Protein AF-A0A379XII5-F1 (afdb_monomer_lite)

Foldseek 3Di:
DDPPPPDPPLPDPVDDQVVLLVVLLVLLCVVCVVVVHDSVVSQVVLCVPPVAGSVCCVVPVVSSVVSVVVSVVVDDPVVVVVVVVVVD

Organism: NCBI:txid59203

pLDDT: mean 84.85, std 17.12, range [34.28, 97.69]

Secondary structure (DSSP, 8-state):
--------GGG-TTS-HHHHHHHHHHHHHHHHHHTT--HHHHHHHHHHHHS--GGGGGG-HHHHHHHHHHHHHT--HHHHHHHHHTT-

Structure (mmCIF, N/CA/C/O backbone):
data_AF-A0A379XII5-F1
#
_entry.id   AF-A0A379XII5-F1
#
loop_
_atom_site.group_PDB
_atom_site.id
_atom_site.type_symbol
_atom_site.label_atom_id
_atom_site.label_alt_id
_atom_site.label_comp_id
_atom_site.label_asym_id
_atom_site.label_entity_id
_atom_site.label_seq_id
_atom_site.pdbx_PDB_ins_code
_atom_site.Cartn_x
_atom_site.Cartn_y
_atom_site.Cartn_z
_atom_site.occupancy
_atom_site.B_iso_or_equiv
_atom_site.auth_seq_id
_atom_site.auth_comp_id
_atom_site.auth_asym_id
_atom_site.auth_atom_id
_atom_site.pdbx_PDB_model_num
ATOM 1 N N . MET A 1 1 ? -13.655 -11.528 -28.761 1.00 36.59 1 MET A N 1
ATOM 2 C CA . MET A 1 1 ? -12.200 -11.817 -28.698 1.00 36.59 1 MET A CA 1
ATOM 3 C C . MET A 1 1 ? -11.529 -10.548 -28.181 1.00 36.59 1 MET A C 1
ATOM 5 O O . MET A 1 1 ? -11.727 -9.525 -28.807 1.00 36.59 1 MET A O 1
ATOM 9 N N . ASN A 1 2 ? -10.868 -10.444 -27.028 1.00 34.28 2 ASN A N 1
ATOM 10 C CA . ASN A 1 2 ? -10.217 -11.410 -26.149 1.00 34.28 2 ASN A CA 1
ATOM 11 C C . ASN A 1 2 ? -10.580 -11.106 -24.687 1.00 34.28 2 ASN A C 1
ATOM 13 O O . ASN A 1 2 ? -10.309 -10.006 -24.208 1.00 34.28 2 ASN A O 1
ATOM 17 N N . ASN A 1 3 ? -11.132 -12.097 -23.980 1.00 42.16 3 ASN A N 1
ATOM 18 C CA . ASN A 1 3 ? -11.214 -12.119 -22.519 1.00 42.16 3 ASN A CA 1
ATOM 19 C C . ASN A 1 3 ? -9.797 -12.267 -21.949 1.00 42.16 3 ASN A C 1
ATOM 21 O O . ASN A 1 3 ? -9.415 -13.327 -21.460 1.00 42.16 3 ASN A O 1
ATOM 25 N N . LYS A 1 4 ? -8.985 -11.209 -22.028 1.00 45.41 4 LYS A N 1
ATOM 26 C CA . LYS A 1 4 ? -7.875 -11.080 -21.091 1.00 45.41 4 LYS A CA 1
ATOM 27 C C . LYS A 1 4 ? -8.552 -10.913 -19.738 1.00 45.41 4 LYS A C 1
ATOM 29 O O . LYS A 1 4 ? -9.231 -9.909 -19.528 1.00 45.41 4 LYS A O 1
ATOM 34 N N . HIS A 1 5 ? -8.426 -11.907 -18.855 1.00 51.59 5 HIS A N 1
ATOM 35 C CA . HIS A 1 5 ? -8.602 -11.687 -17.419 1.00 51.59 5 HIS A CA 1
ATOM 36 C C . HIS A 1 5 ? -8.010 -10.314 -17.123 1.00 51.59 5 HIS A C 1
ATOM 38 O O . HIS A 1 5 ? -6.889 -10.066 -17.564 1.00 51.59 5 HIS A O 1
ATOM 44 N N . ALA A 1 6 ? -8.777 -9.394 -16.539 1.00 62.25 6 ALA A N 1
ATOM 45 C CA . ALA A 1 6 ? -8.280 -8.050 -16.292 1.00 62.25 6 ALA A CA 1
ATOM 46 C C . ALA A 1 6 ? -7.098 -8.177 -15.326 1.00 62.25 6 ALA A C 1
ATOM 48 O O . ALA A 1 6 ? -7.295 -8.270 -14.118 1.00 62.25 6 ALA A O 1
ATOM 49 N N . ILE A 1 7 ? -5.887 -8.291 -15.878 1.00 67.69 7 ILE A N 1
ATOM 50 C CA . ILE A 1 7 ? -4.650 -8.399 -15.123 1.00 67.69 7 ILE A CA 1
ATOM 51 C C . ILE A 1 7 ? -4.595 -7.105 -14.327 1.00 67.69 7 ILE A C 1
ATOM 53 O O . ILE A 1 7 ? -4.653 -6.030 -14.936 1.00 67.69 7 ILE A O 1
ATOM 57 N N . PRO A 1 8 ? -4.560 -7.170 -12.987 1.00 80.38 8 PRO A N 1
ATOM 58 C CA . PRO A 1 8 ? -4.480 -5.954 -12.212 1.00 80.38 8 PRO A CA 1
ATOM 59 C C . PRO A 1 8 ? -3.285 -5.130 -12.672 1.00 80.38 8 PRO A C 1
ATOM 61 O O . PRO A 1 8 ? -2.190 -5.658 -12.846 1.00 80.38 8 PRO A O 1
ATOM 64 N N . THR A 1 9 ? -3.508 -3.833 -12.859 1.00 84.44 9 THR A N 1
ATOM 65 C CA . THR A 1 9 ? -2.554 -2.878 -13.440 1.00 84.44 9 THR A CA 1
ATOM 66 C C . THR A 1 9 ? -1.162 -2.946 -12.797 1.00 84.44 9 THR A C 1
ATOM 68 O O . THR A 1 9 ? -0.154 -2.719 -13.452 1.00 84.44 9 THR A O 1
ATOM 71 N N . ILE A 1 10 ? -1.079 -3.331 -11.523 1.00 86.69 10 ILE A N 1
ATOM 72 C CA . ILE A 1 10 ? 0.191 -3.498 -10.808 1.00 86.69 10 ILE A CA 1
ATOM 73 C C . ILE A 1 10 ? 1.091 -4.628 -11.357 1.00 86.69 10 ILE A C 1
ATOM 75 O O . ILE A 1 10 ? 2.307 -4.575 -11.166 1.00 86.69 10 ILE A O 1
ATOM 79 N N . TYR A 1 11 ? 0.537 -5.619 -12.063 1.00 85.94 11 TYR A N 1
ATOM 80 C CA . TYR A 1 11 ? 1.293 -6.714 -12.686 1.00 85.94 11 TYR A CA 1
ATOM 81 C C . TYR A 1 11 ? 1.655 -6.441 -14.149 1.00 85.94 11 TYR A C 1
ATOM 83 O O . TYR A 1 11 ? 2.372 -7.239 -14.745 1.00 85.94 11 TYR A O 1
ATOM 91 N N . ASP A 1 12 ? 1.190 -5.333 -14.731 1.00 87.62 12 ASP A N 1
ATOM 92 C CA . ASP A 1 12 ? 1.535 -4.964 -16.103 1.00 87.62 12 ASP A CA 1
ATOM 93 C C . ASP A 1 12 ? 3.039 -4.620 -16.189 1.00 87.62 12 ASP A C 1
ATOM 95 O O . ASP A 1 12 ? 3.500 -3.737 -15.449 1.00 87.62 12 ASP A O 1
ATOM 99 N N . PRO A 1 13 ? 3.843 -5.323 -17.009 1.00 86.62 13 PRO A N 1
ATOM 100 C CA . PRO A 1 13 ? 5.263 -5.016 -17.166 1.00 86.62 13 PRO A CA 1
ATOM 101 C C . PRO A 1 13 ? 5.513 -3.669 -17.860 1.00 86.62 13 PRO A C 1
ATOM 103 O O . PRO A 1 13 ? 6.570 -3.086 -17.638 1.00 86.62 13 PRO A O 1
ATOM 106 N N . GLU A 1 14 ? 4.550 -3.146 -18.627 1.00 90.12 14 GLU A N 1
ATOM 107 C CA . GLU A 1 14 ? 4.682 -1.877 -19.361 1.00 90.12 14 GLU A CA 1
ATOM 108 C C . GLU A 1 14 ? 4.574 -0.649 -18.444 1.00 90.12 14 GLU A C 1
ATOM 110 O O . GLU A 1 14 ? 4.928 0.469 -18.820 1.00 90.12 14 GLU A O 1
ATOM 115 N N . ILE A 1 15 ? 4.084 -0.838 -17.217 1.00 89.94 15 ILE A N 1
ATOM 116 C CA . ILE A 1 15 ? 3.903 0.243 -16.252 1.00 89.94 15 ILE A CA 1
ATOM 117 C C . ILE A 1 15 ? 5.150 0.384 -15.389 1.00 89.94 15 ILE A C 1
ATOM 119 O O . ILE A 1 15 ? 5.631 -0.573 -14.775 1.00 89.94 15 ILE A O 1
ATOM 123 N N . SER A 1 16 ? 5.636 1.623 -15.295 1.00 91.88 16 SER A N 1
ATOM 124 C CA . SER A 1 16 ? 6.795 1.962 -14.477 1.00 91.88 16 SER A CA 1
ATOM 125 C C . SER A 1 16 ? 6.564 1.585 -13.010 1.00 91.88 16 SER A C 1
ATOM 127 O O . SER A 1 16 ? 5.454 1.673 -12.475 1.00 91.88 16 SER A O 1
ATOM 129 N N . TYR A 1 17 ? 7.628 1.190 -12.313 1.00 89.88 17 TYR A N 1
ATOM 130 C CA . TYR A 1 17 ? 7.520 0.852 -10.894 1.00 89.88 17 TYR A CA 1
ATOM 131 C C . TYR A 1 17 ? 7.045 2.045 -10.041 1.00 89.88 17 TYR A C 1
ATOM 133 O O . TYR A 1 17 ? 6.264 1.877 -9.107 1.00 89.88 17 TYR A O 1
ATOM 141 N N . SER A 1 18 ? 7.429 3.269 -10.421 1.00 91.12 18 SER A N 1
ATOM 142 C CA . SER A 1 18 ? 6.934 4.498 -9.789 1.00 91.12 18 SER A CA 1
ATOM 143 C C . SER A 1 18 ? 5.414 4.639 -9.922 1.00 91.12 18 SER A C 1
ATOM 145 O O . SER A 1 18 ? 4.729 4.933 -8.939 1.00 91.12 18 SER A O 1
ATOM 147 N N . GLU A 1 19 ? 4.861 4.355 -11.104 1.00 92.19 19 GLU A N 1
ATOM 148 C CA . GLU A 1 19 ? 3.413 4.380 -11.322 1.00 92.19 19 GLU A CA 1
ATOM 149 C C . GLU A 1 19 ? 2.700 3.308 -10.494 1.00 92.19 19 GLU A C 1
ATOM 151 O O . GLU A 1 19 ? 1.653 3.585 -9.906 1.00 92.19 19 GLU A O 1
ATOM 156 N N . LYS A 1 20 ? 3.292 2.116 -10.356 1.00 93.44 20 LYS A N 1
ATOM 157 C CA . LYS A 1 20 ? 2.765 1.064 -9.472 1.00 93.44 20 LYS A CA 1
ATOM 158 C C . LYS A 1 20 ? 2.694 1.541 -8.020 1.00 93.44 20 LYS A C 1
ATOM 160 O O . LYS A 1 20 ? 1.651 1.396 -7.384 1.00 93.44 20 LYS A O 1
ATOM 165 N N . CYS A 1 21 ? 3.738 2.200 -7.515 1.00 93.31 21 CYS A N 1
ATOM 166 C CA . CYS A 1 21 ? 3.727 2.799 -6.177 1.00 93.31 21 CYS A CA 1
ATOM 167 C C . CYS A 1 21 ? 2.624 3.862 -6.012 1.00 93.31 21 CYS A C 1
ATOM 169 O O . CYS A 1 21 ? 1.953 3.891 -4.979 1.00 93.31 21 CYS A O 1
ATOM 171 N N . LYS A 1 22 ? 2.376 4.701 -7.030 1.00 93.25 22 LYS A N 1
ATOM 172 C CA . LYS A 1 22 ? 1.281 5.694 -7.009 1.00 93.25 22 LYS A CA 1
ATOM 173 C C . LYS A 1 22 ? -0.097 5.033 -6.955 1.00 93.25 22 LYS A C 1
ATOM 175 O O . LYS A 1 22 ? -0.956 5.473 -6.189 1.00 93.25 22 LYS A O 1
ATOM 180 N N . ILE A 1 23 ? -0.300 3.959 -7.721 1.00 93.50 23 ILE A N 1
ATOM 181 C CA . ILE A 1 23 ? -1.535 3.163 -7.681 1.00 93.50 23 ILE A CA 1
ATOM 182 C C . ILE A 1 23 ? -1.751 2.610 -6.269 1.00 93.50 23 ILE A C 1
ATOM 184 O O . ILE A 1 23 ? -2.835 2.759 -5.707 1.00 93.50 23 ILE A O 1
ATOM 188 N N . MET A 1 24 ? -0.709 2.040 -5.659 1.00 94.81 24 MET A N 1
ATOM 189 C CA . MET A 1 24 ? -0.788 1.517 -4.294 1.00 94.81 24 MET A CA 1
ATOM 190 C C . MET A 1 24 ? -1.151 2.588 -3.269 1.00 94.81 24 MET A C 1
ATOM 192 O O . MET A 1 24 ? -2.007 2.353 -2.416 1.00 94.81 24 MET A O 1
ATOM 196 N N . LEU A 1 25 ? -0.567 3.782 -3.380 1.00 95.06 25 LEU A N 1
ATOM 197 C CA . LEU A 1 25 ? -0.907 4.906 -2.512 1.00 95.06 25 LEU A CA 1
ATOM 198 C C . LEU A 1 25 ? -2.391 5.289 -2.633 1.00 95.06 25 LEU A C 1
ATOM 200 O O . LEU A 1 25 ? -3.063 5.481 -1.619 1.00 95.06 25 LEU A O 1
ATOM 204 N N . SER A 1 26 ? -2.918 5.342 -3.859 1.00 94.25 26 SER A N 1
ATOM 205 C CA . SER A 1 26 ? -4.335 5.632 -4.115 1.00 94.25 26 SER A CA 1
ATOM 206 C C . SER A 1 26 ? -5.270 4.554 -3.544 1.00 94.25 26 SER A C 1
ATOM 208 O O . SER A 1 26 ? -6.316 4.867 -2.961 1.00 94.25 26 SER A O 1
ATOM 210 N N . LEU A 1 27 ? -4.879 3.277 -3.626 1.00 93.69 27 LEU A N 1
ATOM 211 C CA . LEU A 1 27 ? -5.624 2.174 -3.013 1.00 93.69 27 LEU A CA 1
ATOM 212 C C . LEU A 1 27 ? -5.629 2.275 -1.482 1.00 93.69 27 LEU A C 1
ATOM 214 O O . LEU A 1 27 ? -6.684 2.113 -0.866 1.00 93.69 27 LEU A O 1
ATOM 218 N N . CYS A 1 28 ? -4.491 2.601 -0.863 1.00 95.31 28 CYS A N 1
ATOM 219 C CA . CYS A 1 28 ? -4.414 2.844 0.578 1.00 95.31 28 CYS A CA 1
ATOM 220 C C . CYS A 1 28 ? -5.310 4.007 1.012 1.00 95.31 28 CYS A C 1
ATOM 222 O O . CYS A 1 28 ? -6.029 3.870 1.997 1.00 95.31 28 CYS A O 1
ATOM 224 N N . GLN A 1 29 ? -5.329 5.116 0.266 1.00 95.81 29 GLN A N 1
ATOM 225 C CA . GLN A 1 29 ? -6.224 6.250 0.532 1.00 95.81 29 GLN A CA 1
ATOM 226 C C . GLN A 1 29 ? -7.701 5.851 0.452 1.00 95.81 29 GLN A C 1
ATOM 228 O O . GLN A 1 29 ? -8.492 6.185 1.335 1.00 95.81 29 GLN A O 1
ATOM 233 N N . SER A 1 30 ? -8.072 5.095 -0.582 1.00 93.94 30 SER A N 1
ATOM 234 C CA . SER A 1 30 ? -9.447 4.625 -0.775 1.00 93.94 30 SER A CA 1
ATOM 235 C C . SER A 1 30 ? -9.881 3.682 0.350 1.00 93.94 30 SER A C 1
ATOM 237 O O . SER A 1 30 ? -10.980 3.814 0.890 1.00 93.94 30 SER A O 1
ATOM 239 N N . MET A 1 31 ? -8.997 2.767 0.753 1.00 94.19 31 MET A N 1
ATOM 240 C CA . MET A 1 31 ? -9.240 1.854 1.867 1.00 94.19 31 MET A CA 1
ATOM 241 C C . MET A 1 31 ? -9.300 2.594 3.211 1.00 94.19 31 MET A C 1
ATOM 243 O O . MET A 1 31 ? -10.142 2.267 4.043 1.00 94.19 31 MET A O 1
ATOM 247 N N . ALA A 1 32 ? -8.455 3.607 3.419 1.00 96.00 32 ALA A N 1
ATOM 248 C CA . ALA A 1 32 ? -8.469 4.436 4.622 1.00 96.00 32 ALA A CA 1
ATOM 249 C C . ALA A 1 32 ? -9.816 5.149 4.769 1.00 96.00 32 ALA A C 1
ATOM 251 O O . ALA A 1 32 ? -10.496 4.989 5.782 1.00 96.00 32 ALA A O 1
ATOM 252 N N . LYS A 1 33 ? -10.274 5.799 3.691 1.00 95.06 33 LYS A N 1
ATOM 253 C CA . LYS A 1 33 ? -11.600 6.421 3.631 1.00 95.06 33 LYS A CA 1
ATOM 254 C C . LYS A 1 33 ? -12.721 5.414 3.893 1.00 95.06 33 LYS A C 1
ATOM 256 O O . LYS A 1 33 ? -13.637 5.715 4.651 1.00 95.06 33 LYS A O 1
ATOM 261 N N . HIS A 1 34 ? -12.649 4.218 3.304 1.00 92.81 34 HIS A N 1
ATOM 262 C CA . HIS A 1 34 ? -13.648 3.169 3.526 1.00 92.81 34 HIS A CA 1
ATOM 263 C C . HIS A 1 34 ? -13.714 2.711 4.991 1.00 92.81 34 HIS A C 1
ATOM 265 O O . HIS A 1 34 ? -14.800 2.451 5.500 1.00 92.81 34 HIS A O 1
ATOM 271 N N . LYS A 1 35 ? -12.568 2.641 5.674 1.00 93.38 35 LYS A N 1
ATOM 272 C CA . LYS A 1 35 ? -12.478 2.247 7.086 1.00 93.38 35 LYS A CA 1
ATOM 273 C C . LYS A 1 35 ? -12.659 3.409 8.072 1.00 93.38 35 LYS A C 1
ATOM 275 O O . LYS A 1 35 ? -12.554 3.180 9.271 1.00 93.38 35 LYS A O 1
ATOM 280 N N . GLY A 1 36 ? -12.920 4.626 7.589 1.00 96.50 36 GLY A N 1
ATOM 281 C CA . GLY A 1 36 ? -13.083 5.807 8.438 1.00 96.50 36 GL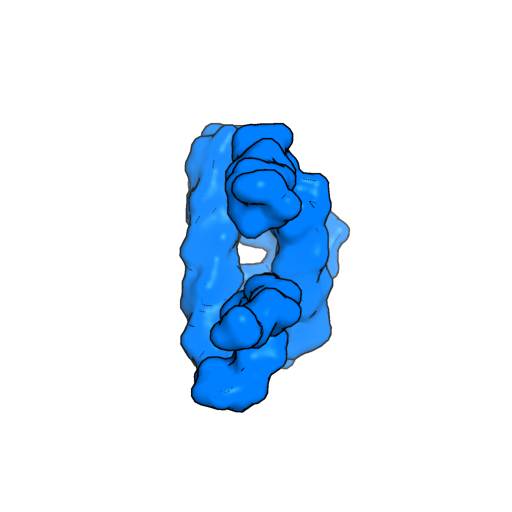Y A CA 1
ATOM 282 C C . GLY A 1 36 ? -11.795 6.252 9.137 1.00 96.50 36 GLY A C 1
ATOM 283 O O . GLY A 1 36 ? -11.870 6.803 10.227 1.00 96.50 36 GLY A O 1
ATOM 284 N N . MET A 1 37 ? -10.631 6.000 8.531 1.00 97.00 37 MET A N 1
ATOM 285 C CA . MET A 1 37 ? -9.321 6.390 9.063 1.00 97.00 37 MET A CA 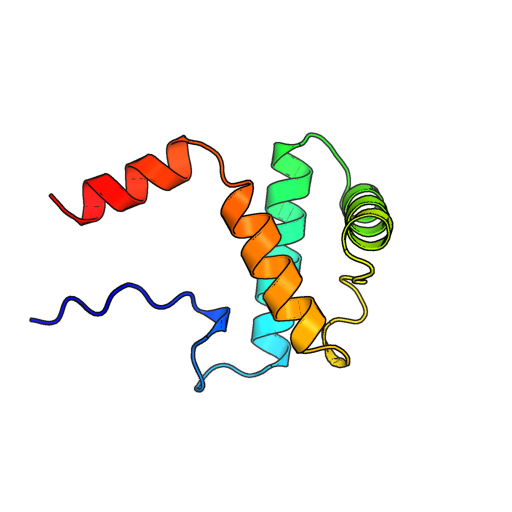1
ATOM 286 C C . MET A 1 37 ? -8.585 7.343 8.118 1.00 97.00 37 MET A C 1
ATOM 288 O O . MET A 1 37 ? -8.847 7.397 6.912 1.00 97.00 37 MET A O 1
ATOM 292 N N . THR A 1 38 ? -7.634 8.086 8.669 1.00 97.31 38 THR A N 1
ATOM 293 C CA . THR A 1 38 ? -6.680 8.903 7.919 1.00 97.31 38 THR A CA 1
ATOM 294 C C . THR A 1 38 ? -5.642 8.034 7.202 1.00 97.31 38 THR A C 1
ATOM 296 O O . THR A 1 38 ? -5.470 6.843 7.481 1.00 97.31 38 THR A O 1
ATOM 299 N N . LEU A 1 39 ? -4.918 8.626 6.247 1.00 96.38 39 LEU A N 1
ATOM 300 C CA . LEU A 1 39 ? -3.850 7.920 5.536 1.00 96.38 39 LEU A CA 1
ATOM 301 C C . LEU A 1 39 ? -2.672 7.561 6.455 1.00 96.38 39 LEU A C 1
ATOM 303 O O . LEU A 1 39 ? -2.063 6.510 6.266 1.00 96.38 39 LEU A O 1
ATOM 307 N N . ASP A 1 40 ? -2.349 8.409 7.434 1.00 96.81 40 ASP A N 1
ATOM 308 C CA . ASP A 1 40 ? -1.254 8.138 8.368 1.00 96.81 40 ASP A CA 1
ATOM 309 C C . ASP A 1 40 ? -1.621 7.007 9.344 1.00 96.81 40 ASP A C 1
ATOM 311 O O . ASP A 1 40 ? -0.817 6.097 9.534 1.00 96.81 40 ASP A O 1
ATOM 315 N N . GLU A 1 41 ? -2.861 6.954 9.840 1.00 97.69 41 GLU A N 1
ATOM 316 C CA . GLU A 1 41 ? -3.351 5.805 10.622 1.00 97.69 41 GLU A CA 1
ATOM 317 C C . GLU A 1 41 ? -3.337 4.508 9.800 1.00 97.69 41 GLU A C 1
ATOM 319 O O . GLU A 1 41 ? -2.913 3.457 10.285 1.00 97.69 41 GLU A O 1
ATOM 324 N N . MET A 1 42 ? -3.739 4.571 8.524 1.00 96.62 42 MET A N 1
ATOM 325 C CA . MET A 1 42 ? -3.627 3.430 7.611 1.00 96.62 42 MET A CA 1
ATOM 326 C C . MET A 1 42 ? -2.168 2.996 7.440 1.00 96.62 42 MET A C 1
ATOM 328 O O . MET A 1 42 ? -1.874 1.803 7.458 1.00 96.62 42 MET A O 1
ATOM 332 N N . ARG A 1 43 ? -1.237 3.943 7.287 1.00 96.62 43 ARG A N 1
ATOM 333 C CA . ARG A 1 43 ? 0.195 3.647 7.178 1.00 96.62 43 ARG A CA 1
ATOM 334 C C . ARG A 1 43 ? 0.705 2.924 8.418 1.00 96.62 43 ARG A C 1
ATOM 336 O O . ARG A 1 43 ? 1.341 1.884 8.275 1.00 96.62 43 ARG A O 1
ATOM 343 N N . GLU A 1 44 ? 0.417 3.435 9.609 1.00 97.62 44 GLU A N 1
ATOM 344 C CA . GLU A 1 44 ? 0.818 2.800 10.869 1.00 97.62 44 GLU A CA 1
ATOM 345 C C . GLU A 1 44 ? 0.216 1.401 11.016 1.00 97.62 44 GLU A C 1
ATOM 347 O O . GLU A 1 44 ? 0.914 0.449 11.377 1.00 97.62 44 GLU A O 1
ATOM 352 N N . PHE A 1 45 ? -1.061 1.250 10.662 1.00 96.62 45 PHE A N 1
ATOM 353 C CA . PHE A 1 45 ? -1.742 -0.037 10.655 1.00 96.62 45 PHE A CA 1
ATOM 354 C C . PHE A 1 45 ? -1.055 -1.042 9.720 1.00 96.62 45 PHE A C 1
ATOM 356 O O . PHE A 1 45 ? -0.790 -2.176 10.122 1.00 96.62 45 PHE A O 1
ATOM 363 N N . ILE A 1 46 ? -0.734 -0.637 8.488 1.00 96.81 46 ILE A N 1
ATOM 364 C CA . ILE A 1 46 ? -0.067 -1.490 7.498 1.00 96.81 46 ILE A CA 1
ATOM 365 C C . ILE A 1 46 ? 1.360 -1.838 7.935 1.00 96.81 46 ILE A C 1
ATOM 367 O O . ILE A 1 46 ? 1.744 -3.003 7.830 1.00 96.81 46 ILE A O 1
ATOM 371 N N . ILE A 1 47 ? 2.115 -0.890 8.499 1.00 97.25 47 ILE A N 1
ATOM 372 C CA . ILE A 1 47 ? 3.446 -1.157 9.064 1.00 97.25 47 ILE A CA 1
ATOM 373 C C . ILE A 1 47 ? 3.336 -2.205 10.173 1.00 97.25 47 ILE A C 1
ATOM 375 O O . ILE A 1 47 ? 4.037 -3.211 10.143 1.00 97.25 47 ILE A O 1
ATOM 379 N N . LYS A 1 48 ? 2.407 -2.036 11.117 1.00 97.12 48 LYS A N 1
ATOM 380 C CA . LYS A 1 48 ? 2.222 -2.986 12.221 1.00 97.12 48 LYS A CA 1
ATOM 381 C C . LYS A 1 48 ? 1.755 -4.364 11.746 1.00 97.12 48 LYS A C 1
ATOM 383 O O . LYS A 1 48 ? 2.111 -5.373 12.350 1.00 97.12 48 LYS A O 1
ATOM 388 N N . LYS A 1 49 ? 0.923 -4.417 10.703 1.00 95.56 49 LYS A N 1
ATOM 389 C CA . LYS A 1 49 ? 0.289 -5.657 10.237 1.00 95.56 49 LYS A CA 1
ATOM 390 C C . LYS A 1 49 ? 1.154 -6.452 9.263 1.00 95.56 49 LYS A C 1
ATOM 392 O O . LYS A 1 49 ? 1.139 -7.677 9.327 1.00 95.56 49 LYS A O 1
ATOM 397 N N . LEU A 1 50 ? 1.840 -5.767 8.352 1.00 95.31 50 LEU A N 1
ATOM 398 C CA . LEU A 1 50 ? 2.559 -6.365 7.222 1.00 95.31 50 LEU A CA 1
ATOM 399 C C . LEU A 1 50 ? 4.057 -6.047 7.221 1.00 95.31 50 LEU A C 1
ATOM 401 O O . LEU A 1 50 ? 4.773 -6.585 6.385 1.00 95.31 50 LEU A O 1
ATOM 405 N N . ASN A 1 51 ? 4.536 -5.177 8.117 1.00 95.62 51 ASN A N 1
ATOM 406 C CA . ASN A 1 51 ? 5.900 -4.644 8.091 1.00 95.62 51 ASN A CA 1
ATOM 407 C C . ASN A 1 51 ? 6.249 -3.953 6.755 1.00 95.62 51 ASN A C 1
ATOM 409 O O . ASN A 1 51 ? 7.374 -4.026 6.264 1.00 95.62 51 ASN A O 1
ATOM 413 N N . VAL A 1 52 ? 5.257 -3.291 6.148 1.00 95.75 52 VAL A N 1
ATOM 414 C CA . VAL A 1 52 ? 5.390 -2.552 4.885 1.00 95.75 52 VAL A CA 1
ATOM 415 C C . VAL A 1 52 ? 5.115 -1.073 5.135 1.00 95.75 52 VAL A C 1
ATOM 417 O O . VAL A 1 52 ? 4.108 -0.725 5.741 1.00 95.75 52 VAL A O 1
ATOM 420 N N . ASP A 1 53 ? 5.982 -0.190 4.638 1.00 95.50 53 ASP A N 1
ATOM 421 C CA . ASP A 1 53 ? 5.779 1.261 4.694 1.00 95.50 53 ASP A CA 1
ATOM 422 C C . ASP A 1 53 ? 5.352 1.795 3.321 1.00 95.50 53 ASP A C 1
ATOM 424 O O . ASP A 1 53 ? 6.123 1.755 2.362 1.00 95.50 53 ASP A O 1
ATOM 428 N N . ILE A 1 54 ? 4.137 2.349 3.239 1.00 92.62 54 ILE A N 1
ATOM 429 C CA . ILE A 1 54 ? 3.574 2.901 1.996 1.00 92.62 54 ILE A CA 1
ATOM 430 C C . ILE A 1 54 ? 4.413 4.045 1.403 1.00 92.62 54 ILE A C 1
ATOM 432 O O . ILE A 1 54 ? 4.337 4.296 0.204 1.00 92.62 54 ILE A O 1
ATOM 436 N N . LYS A 1 55 ? 5.216 4.742 2.223 1.00 91.56 55 LYS A N 1
ATOM 437 C CA . LYS A 1 55 ? 6.101 5.829 1.769 1.00 91.56 55 LYS A CA 1
ATOM 438 C C . LYS A 1 55 ? 7.457 5.324 1.258 1.00 91.56 55 LYS A C 1
ATOM 440 O O . LYS A 1 55 ? 8.220 6.126 0.738 1.00 91.56 55 LYS A O 1
ATOM 445 N N . LYS A 1 56 ? 7.757 4.028 1.408 1.00 92.44 56 LYS A N 1
ATOM 446 C CA . LYS A 1 56 ? 9.026 3.391 1.004 1.00 92.44 56 LYS A CA 1
ATOM 447 C C . LYS A 1 56 ? 8.814 2.201 0.060 1.00 92.44 56 LYS A C 1
ATOM 449 O O . LYS A 1 56 ? 9.616 1.271 0.025 1.00 92.44 56 LYS A O 1
ATOM 454 N N . LEU A 1 57 ? 7.698 2.184 -0.672 1.00 91.94 57 LEU A N 1
ATOM 455 C CA . LEU A 1 57 ? 7.386 1.095 -1.606 1.00 91.94 57 LEU A CA 1
ATOM 456 C C . LEU A 1 57 ? 8.371 1.052 -2.778 1.00 91.94 57 LEU A C 1
ATOM 458 O O . LEU A 1 57 ? 8.688 -0.023 -3.270 1.00 91.94 57 LEU A O 1
ATOM 462 N N . ASP A 1 58 ? 8.907 2.200 -3.184 1.00 89.25 58 ASP A N 1
ATOM 463 C CA . ASP A 1 58 ? 9.915 2.361 -4.238 1.00 89.25 58 ASP A CA 1
ATOM 464 C C . ASP A 1 58 ? 11.188 1.514 -4.028 1.00 89.25 58 ASP A C 1
ATOM 466 O O . ASP A 1 58 ? 11.825 1.093 -4.990 1.00 89.25 58 ASP A O 1
ATOM 470 N N . THR A 1 59 ? 11.515 1.204 -2.777 1.00 91.19 59 THR A N 1
ATOM 471 C CA . THR A 1 59 ? 12.667 0.377 -2.390 1.00 91.19 59 THR A CA 1
ATOM 472 C C . THR A 1 59 ? 12.276 -1.035 -1.939 1.00 91.19 59 THR A C 1
ATOM 474 O O . THR A 1 59 ? 13.140 -1.816 -1.545 1.00 91.19 59 THR A O 1
ATOM 477 N N . ASN A 1 60 ? 10.987 -1.396 -2.007 1.00 91.62 60 ASN A N 1
ATOM 478 C CA . ASN A 1 60 ? 10.462 -2.667 -1.501 1.00 91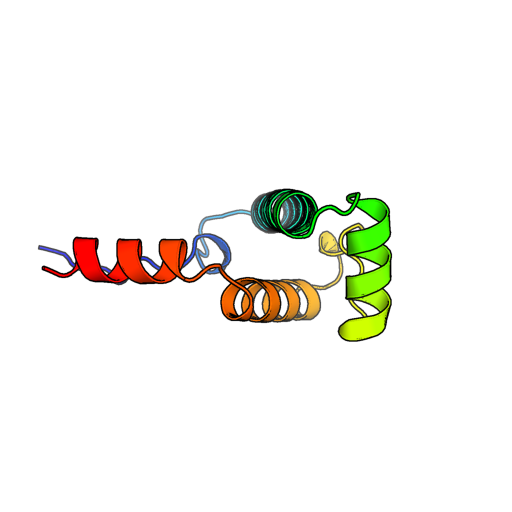.62 60 ASN A CA 1
ATOM 479 C C . ASN A 1 60 ? 9.395 -3.306 -2.430 1.00 91.62 60 ASN A C 1
ATOM 481 O O . ASN A 1 60 ? 8.198 -3.268 -2.121 1.00 91.62 60 ASN A O 1
ATOM 485 N N . PRO A 1 61 ? 9.808 -3.947 -3.544 1.00 89.25 61 PRO A N 1
ATOM 486 C CA . PRO A 1 61 ? 8.899 -4.579 -4.512 1.00 89.25 61 PRO A CA 1
ATOM 487 C C . PRO A 1 61 ? 8.077 -5.732 -3.948 1.00 89.25 61 PRO A C 1
ATOM 489 O O . PRO A 1 61 ? 6.894 -5.865 -4.266 1.00 89.25 61 PRO A O 1
ATOM 492 N N . VAL A 1 62 ? 8.662 -6.535 -3.060 1.00 90.75 62 VAL A N 1
ATOM 493 C CA . VAL A 1 62 ? 7.934 -7.628 -2.402 1.00 90.75 62 VAL A CA 1
ATOM 494 C C . VAL A 1 62 ? 6.855 -7.065 -1.476 1.00 90.75 62 VAL A C 1
ATOM 496 O O . VAL A 1 62 ? 5.720 -7.538 -1.488 1.00 90.75 62 VAL A O 1
ATOM 499 N N . GLY A 1 63 ? 7.176 -6.007 -0.725 1.00 93.75 63 GLY A N 1
ATOM 500 C CA . GLY A 1 63 ? 6.223 -5.314 0.139 1.00 93.75 63 GLY A CA 1
ATOM 501 C C . GLY A 1 63 ? 5.057 -4.700 -0.633 1.00 93.75 63 GLY A C 1
ATOM 502 O O . GLY A 1 63 ? 3.920 -4.765 -0.171 1.00 93.75 63 GLY A O 1
ATOM 503 N N . MET A 1 64 ? 5.307 -4.169 -1.832 1.00 94.25 64 MET A N 1
ATOM 504 C CA . MET A 1 64 ? 4.251 -3.653 -2.705 1.00 94.25 64 MET A CA 1
ATOM 505 C C . MET A 1 64 ? 3.269 -4.754 -3.136 1.00 94.25 64 MET A C 1
ATOM 507 O O . MET A 1 64 ? 2.056 -4.552 -3.047 1.00 94.25 64 MET A O 1
ATOM 511 N N . LEU A 1 65 ? 3.769 -5.923 -3.552 1.00 92.81 65 LEU A N 1
ATOM 512 C CA . LEU A 1 65 ? 2.919 -7.057 -3.937 1.00 92.81 65 LEU A CA 1
ATOM 513 C C . LEU A 1 65 ? 2.106 -7.570 -2.744 1.00 92.81 65 LEU A C 1
ATOM 515 O O . LEU A 1 65 ? 0.892 -7.732 -2.846 1.00 92.81 65 LEU A O 1
ATOM 519 N N . LEU A 1 66 ? 2.754 -7.746 -1.591 1.00 94.81 66 LEU A N 1
ATOM 520 C CA . LEU A 1 66 ? 2.089 -8.169 -0.359 1.00 94.81 66 LEU A CA 1
ATOM 521 C C . LEU A 1 66 ? 0.977 -7.194 0.057 1.00 94.81 66 LEU A C 1
ATOM 523 O O . LEU A 1 66 ? -0.114 -7.614 0.448 1.00 94.81 66 LEU A O 1
ATOM 527 N N . LEU A 1 67 ? 1.241 -5.890 -0.042 1.00 95.56 67 LEU A N 1
ATOM 528 C CA . LEU A 1 67 ? 0.258 -4.856 0.255 1.00 95.56 67 LEU A CA 1
ATOM 529 C C . LEU A 1 67 ? -0.940 -4.934 -0.695 1.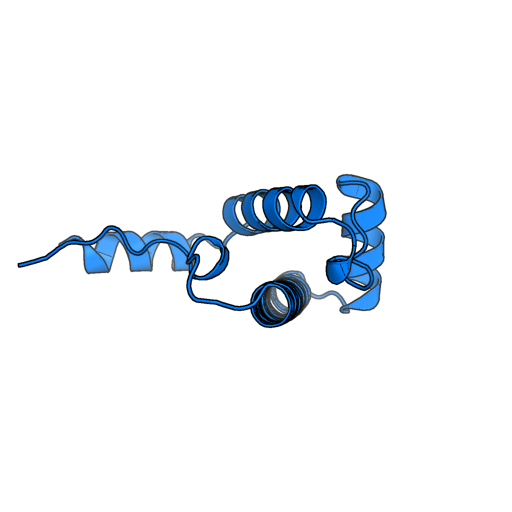00 95.56 67 LEU A C 1
ATOM 531 O O . LEU A 1 67 ? -2.076 -4.812 -0.241 1.00 95.56 67 LEU A O 1
ATOM 535 N N . TYR A 1 68 ? -0.707 -5.157 -1.989 1.00 94.44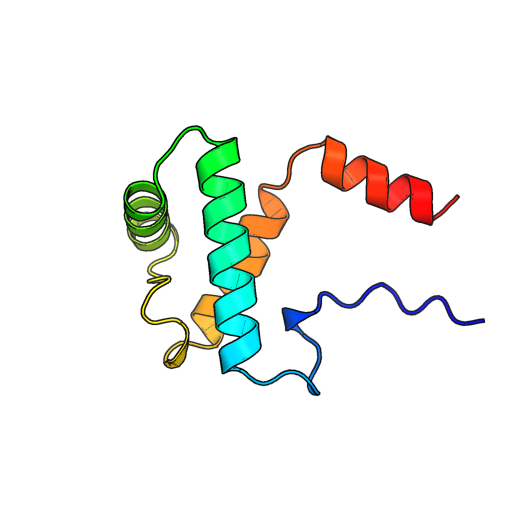 68 TYR A N 1
ATOM 536 C CA . TYR A 1 68 ? -1.792 -5.325 -2.949 1.00 94.44 68 TYR A CA 1
ATOM 537 C C . TYR A 1 68 ? -2.682 -6.514 -2.600 1.00 94.44 68 TYR A C 1
ATOM 539 O O . TYR A 1 68 ? -3.891 -6.332 -2.472 1.00 94.44 68 TYR A O 1
ATOM 547 N N . GLU A 1 69 ? -2.102 -7.695 -2.381 1.00 92.44 69 GLU A N 1
ATOM 548 C CA . GLU A 1 69 ? -2.852 -8.907 -2.027 1.00 92.44 69 GLU A CA 1
ATOM 549 C C . GLU A 1 69 ? -3.675 -8.700 -0.753 1.00 92.44 69 GLU A C 1
ATOM 551 O O . GLU A 1 69 ? -4.859 -9.051 -0.677 1.00 92.44 69 GLU A O 1
ATOM 556 N N . TYR A 1 70 ? -3.078 -8.037 0.241 1.00 94.75 70 TYR A N 1
ATOM 557 C CA . TYR A 1 70 ? -3.785 -7.677 1.456 1.00 94.75 70 TYR A CA 1
ATOM 558 C C . TYR A 1 70 ? -4.983 -6.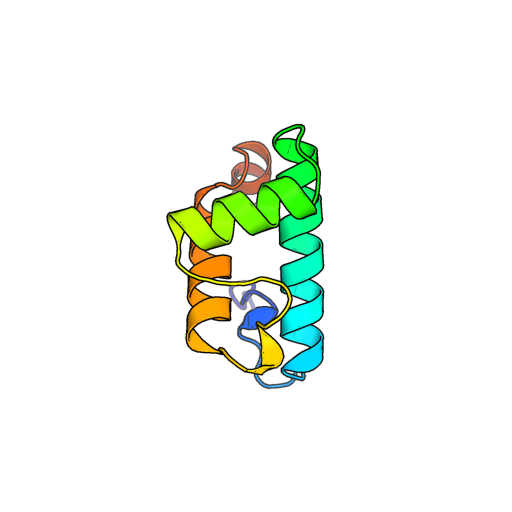772 1.153 1.00 94.75 70 TYR A C 1
ATOM 560 O O . TYR A 1 70 ? -6.108 -7.117 1.512 1.00 94.75 70 TYR A O 1
ATOM 568 N N . LEU A 1 71 ? -4.784 -5.649 0.460 1.00 93.19 71 LEU A N 1
ATOM 569 C CA . LEU A 1 71 ? -5.872 -4.726 0.124 1.00 93.19 71 LEU A CA 1
ATOM 570 C C . LEU A 1 71 ? -6.955 -5.408 -0.721 1.00 93.19 71 LEU A C 1
ATOM 572 O O . LEU A 1 71 ? -8.142 -5.197 -0.470 1.00 93.19 71 LEU A O 1
ATOM 576 N N . TYR A 1 72 ? -6.560 -6.270 -1.660 1.00 91.06 72 TYR A N 1
ATOM 577 C CA . TYR A 1 72 ? -7.452 -7.057 -2.507 1.00 91.06 72 TYR A CA 1
ATOM 578 C C . TYR A 1 72 ? -8.340 -8.000 -1.681 1.00 91.06 72 TYR A C 1
ATOM 580 O O . TYR A 1 72 ? -9.547 -8.085 -1.933 1.00 91.06 72 TYR A O 1
ATOM 588 N N . SER A 1 73 ? -7.782 -8.647 -0.653 1.00 90.75 73 SER A N 1
ATOM 589 C CA . SER A 1 73 ? -8.531 -9.514 0.270 1.00 90.75 73 SER A CA 1
ATOM 590 C C . SER A 1 73 ? -9.547 -8.753 1.133 1.00 90.75 73 SER A C 1
ATOM 592 O O . SER A 1 73 ? -10.552 -9.317 1.560 1.00 90.75 73 SER A O 1
ATOM 594 N N . GLN A 1 74 ? -9.299 -7.463 1.378 1.00 90.31 74 GLN A N 1
ATOM 595 C CA . GLN A 1 74 ? -10.126 -6.602 2.227 1.00 90.31 74 GLN A CA 1
ATOM 596 C C . GLN A 1 74 ? -11.203 -5.836 1.445 1.00 90.31 74 GLN A C 1
ATOM 598 O O . GLN A 1 74 ? -11.881 -4.980 2.014 1.00 90.31 74 GLN A O 1
ATOM 603 N N . ARG A 1 75 ? -11.362 -6.094 0.140 1.00 87.69 75 ARG A N 1
ATOM 604 C CA . ARG A 1 75 ? -12.295 -5.333 -0.700 1.00 87.69 75 ARG A CA 1
ATOM 605 C C . ARG A 1 75 ? -13.758 -5.519 -0.255 1.00 87.69 75 ARG A C 1
ATOM 607 O O . ARG A 1 75 ? -14.179 -6.646 0.044 1.00 87.69 75 ARG A O 1
ATOM 614 N N . PRO A 1 76 ? -14.567 -4.442 -0.271 1.00 84.94 76 PRO A N 1
ATOM 615 C CA . PRO A 1 76 ? -15.999 -4.522 -0.002 1.00 84.94 76 PRO A CA 1
ATOM 616 C C . PRO A 1 76 ? -16.713 -5.546 -0.892 1.00 84.94 76 PRO A C 1
ATOM 618 O O . PRO A 1 76 ? -16.298 -5.831 -2.017 1.00 84.94 76 PRO A O 1
ATOM 621 N N . ALA A 1 77 ? -17.830 -6.095 -0.408 1.00 82.88 77 ALA A N 1
ATOM 622 C CA . ALA A 1 77 ? -18.637 -7.045 -1.179 1.00 82.88 77 ALA A CA 1
ATOM 623 C C . ALA A 1 77 ? -19.154 -6.457 -2.507 1.00 82.88 77 ALA A C 1
ATOM 625 O O . ALA A 1 77 ? -19.266 -7.178 -3.495 1.00 82.88 77 ALA A O 1
ATOM 626 N N . THR A 1 78 ? -19.402 -5.147 -2.562 1.00 78.88 78 THR A N 1
ATOM 627 C CA . THR A 1 78 ? -19.815 -4.438 -3.783 1.00 78.88 78 THR A CA 1
ATOM 628 C C . THR A 1 78 ? -18.777 -4.556 -4.899 1.00 78.88 78 THR A C 1
ATOM 630 O O . THR A 1 78 ? -19.144 -4.883 -6.025 1.00 78.88 78 THR A O 1
ATOM 633 N N . CYS A 1 79 ? -17.486 -4.430 -4.581 1.00 76.56 79 CYS A N 1
ATOM 634 C CA . CYS A 1 79 ? -16.398 -4.602 -5.547 1.00 76.56 79 CYS A CA 1
ATOM 635 C C . CYS A 1 79 ? -16.328 -6.034 -6.112 1.00 76.56 79 CYS A C 1
ATOM 637 O O . CYS A 1 79 ? -15.964 -6.222 -7.267 1.00 76.56 79 CYS A O 1
ATOM 639 N N . ARG A 1 80 ? -16.715 -7.048 -5.322 1.00 71.69 80 ARG A N 1
ATOM 640 C CA . ARG A 1 80 ? -16.775 -8.455 -5.772 1.00 71.69 80 ARG A CA 1
ATOM 641 C C . ARG A 1 80 ? -17.958 -8.729 -6.706 1.00 71.69 80 ARG A C 1
ATOM 643 O O . ARG A 1 80 ? -17.876 -9.584 -7.583 1.00 71.69 80 ARG A O 1
ATOM 650 N N . ASN A 1 81 ? -19.067 -8.013 -6.529 1.00 59.81 81 ASN A N 1
ATOM 651 C CA . ASN A 1 81 ? -20.262 -8.178 -7.362 1.00 59.81 81 ASN A CA 1
ATOM 652 C C . ASN A 1 81 ? -20.117 -7.516 -8.741 1.00 59.81 81 ASN A C 1
ATOM 654 O O . ASN A 1 81 ? -20.686 -8.008 -9.715 1.00 59.81 81 ASN A O 1
ATOM 658 N N . GLU A 1 82 ? -19.347 -6.432 -8.843 1.00 59.06 82 GLU A N 1
ATOM 659 C CA . GLU A 1 82 ? -19.027 -5.795 -10.128 1.00 59.06 82 GLU A CA 1
ATOM 660 C C . GLU A 1 82 ? -18.137 -6.669 -11.015 1.00 59.06 82 GLU A C 1
ATOM 662 O O . GLU A 1 82 ? -18.323 -6.678 -12.230 1.00 59.06 82 GLU A O 1
ATOM 667 N N . GLU A 1 83 ? -17.239 -7.465 -10.421 1.00 57.41 83 GLU A N 1
ATOM 668 C CA . GLU A 1 83 ? -16.512 -8.509 -11.147 1.00 57.41 83 GLU A CA 1
ATOM 669 C C . GLU A 1 83 ? -17.513 -9.500 -11.759 1.00 57.41 83 GLU A C 1
ATOM 671 O O . GLU A 1 83 ? -17.538 -9.646 -12.976 1.00 57.41 83 GLU A O 1
ATOM 676 N N . LYS A 1 84 ? -18.433 -10.079 -10.969 1.00 52.31 84 LYS A N 1
ATOM 677 C CA . LYS A 1 84 ? -19.449 -11.030 -11.473 1.00 52.31 84 LYS A CA 1
ATOM 678 C C . LYS A 1 84 ? -20.328 -10.477 -12.601 1.00 52.31 84 LYS A C 1
ATOM 680 O O . LYS A 1 84 ? -20.634 -11.217 -13.528 1.00 52.31 84 LYS A O 1
ATOM 685 N N . LYS A 1 85 ? -20.719 -9.197 -12.553 1.00 45.06 85 LYS A N 1
ATOM 686 C CA . LYS A 1 85 ? -21.522 -8.562 -13.617 1.00 45.06 85 LYS A CA 1
ATOM 687 C C . LYS A 1 85 ? -20.764 -8.378 -14.933 1.00 45.06 85 LYS A C 1
ATOM 689 O O . LYS A 1 85 ? -21.404 -8.310 -15.970 1.00 45.06 85 LYS A O 1
ATOM 694 N N . ARG A 1 86 ? -19.430 -8.292 -14.915 1.00 46.72 86 ARG A N 1
ATOM 695 C CA . ARG A 1 86 ? -18.616 -8.251 -16.145 1.00 46.72 86 ARG A CA 1
ATOM 696 C C . ARG A 1 86 ? -18.461 -9.624 -16.811 1.00 46.72 86 ARG A C 1
ATOM 698 O O . ARG A 1 86 ? -17.954 -9.685 -17.926 1.00 46.72 86 ARG A O 1
ATOM 705 N N . PHE A 1 87 ? -18.864 -10.702 -16.135 1.00 43.28 87 PHE A N 1
ATOM 706 C CA . PHE A 1 87 ? -18.735 -12.085 -16.604 1.00 43.28 87 PHE A CA 1
ATOM 707 C C . PHE A 1 87 ? -20.067 -12.731 -17.027 1.00 43.28 87 PHE A C 1
ATOM 709 O O . PHE A 1 87 ? -20.056 -13.910 -17.378 1.00 43.28 87 PHE A O 1
ATOM 716 N N . HIS A 1 88 ? -21.183 -11.992 -16.990 1.00 39.50 88 HIS A N 1
ATOM 717 C CA . HIS A 1 88 ? -22.501 -12.441 -17.453 1.00 39.50 88 HIS A CA 1
ATOM 718 C C . HIS A 1 88 ? -22.963 -11.652 -18.673 1.00 39.50 88 HIS A C 1
ATOM 720 O O . HIS A 1 88 ? -22.893 -10.404 -18.616 1.00 39.50 88 HIS A O 1
#

Sequence (88 aa):
MNNKHAIPTIYDPEISYSEKCKIMLSLCQSMAKHKGMTLDEMREFIIKKLNVDIKKLDTNPVGMLLLYEYLYSQRPATCRNEEKKRFH

Radius of gyration: 14.1 Å; chains: 1; bounding box: 35×21×41 Å